Protein AF-A0A4Z1PKK4-F1 (afdb_monomer)

Organism: NCBI:txid86259

pLDDT: mean 73.61, std 19.75, range [37.34, 95.69]

Solvent-accessible surface area (backbone atoms only — not comparable to full-atom values): 8507 Å² total; per-residue (Å²): 142,85,81,85,78,92,76,85,79,79,77,72,79,75,72,76,57,43,91,57,66,21,43,32,35,26,20,25,59,100,88,42,71,36,39,68,57,27,51,48,43,47,74,66,58,83,74,82,74,49,57,42,72,39,83,57,74,43,30,54,86,41,51,35,97,52,72,47,58,57,36,38,31,32,31,49,62,52,81,82,77,77,55,97,72,41,90,26,44,41,36,49,46,50,47,29,58,52,20,39,76,49,88,66,23,41,49,49,67,37,55,81,43,78,66,72,71,76,76,74,69,76,92,78,74,75,92,78,75,76,81,72,86,84,79,72,132

Foldseek 3Di:
DDDDDDDDPPPPPPVPLDPDWFFKKAFDDDQDGDQVLRVVLQVPDDPQAHKDFDQDFDDVVQVDSHGDGRGIIWHDDDPPPVPPGCPRTDRLSVNQVSSCVPPHTGMDGHYGRPPPPPPPDPPDDPVDPDDDPPPDD

Mean predicted aligned error: 14.31 Å

Nearest PDB structures (foldseek):
  2rne-assembly1_A  TM=2.954E-01  e=9.688E-01  Mus musculus
  6xu8-assembly1_CJ  TM=3.051E-01  e=1.756E+00  Drosophila melanogaster
  5bjr-assembly1_A  TM=3.321E-01  e=4.144E+00  Caenorhabditis elegans
  6jsh-assembly1_B  TM=3.343E-01  e=9.781E+00  Saccharomyces cerevisiae

Structure (mmCIF, N/CA/C/O backbone):
data_AF-A0A4Z1PKK4-F1
#
_entry.id   AF-A0A4Z1PKK4-F1
#
loop_
_atom_site.group_PDB
_atom_site.id
_atom_site.type_symbol
_atom_site.label_atom_id
_atom_site.label_alt_id
_atom_site.label_comp_id
_atom_site.label_asym_id
_atom_site.label_entity_id
_atom_site.label_seq_id
_atom_site.pdbx_PDB_ins_code
_atom_site.Cartn_x
_atom_site.Cartn_y
_atom_site.Cartn_z
_atom_site.occupancy
_atom_site.B_iso_or_equiv
_atom_site.auth_seq_id
_atom_site.auth_comp_id
_atom_site.auth_asym_id
_atom_site.auth_atom_id
_atom_site.pdbx_PDB_model_num
ATOM 1 N N . MET A 1 1 ? -56.068 7.265 23.206 1.00 38.38 1 MET A N 1
ATOM 2 C CA . MET A 1 1 ? -54.868 6.410 23.094 1.00 38.38 1 MET A CA 1
ATOM 3 C C . MET A 1 1 ? -54.537 6.226 21.621 1.00 38.38 1 MET A C 1
ATOM 5 O O . MET A 1 1 ? -55.357 5.671 20.904 1.00 38.38 1 MET A O 1
ATOM 9 N N . LYS A 1 2 ? -53.392 6.732 21.155 1.00 37.34 2 LYS A N 1
ATOM 10 C CA . LYS A 1 2 ? -52.787 6.350 19.871 1.00 37.34 2 LYS A CA 1
ATOM 11 C C . LYS A 1 2 ? -51.299 6.151 20.134 1.00 37.34 2 LYS A C 1
ATOM 13 O O . LYS A 1 2 ? -50.630 7.048 20.632 1.00 37.34 2 LYS A O 1
ATOM 18 N N . ILE A 1 3 ? -50.877 4.914 19.938 1.00 48.31 3 ILE A N 1
ATOM 19 C CA . ILE A 1 3 ? -49.578 4.356 20.285 1.00 48.31 3 ILE A CA 1
ATOM 20 C C . ILE A 1 3 ? -48.665 4.528 19.072 1.00 48.31 3 ILE A C 1
ATOM 22 O O . ILE A 1 3 ? -49.069 4.123 17.988 1.00 48.31 3 ILE A O 1
ATOM 26 N N . SER A 1 4 ? -47.456 5.046 19.319 1.00 46.06 4 SER A N 1
ATOM 27 C CA . SER A 1 4 ? -46.205 4.794 18.576 1.00 46.06 4 SER A CA 1
ATOM 28 C C . SER A 1 4 ? -46.171 5.213 17.089 1.00 46.06 4 SER A C 1
ATOM 30 O O . SER A 1 4 ? -47.183 5.364 16.429 1.00 46.06 4 SER A O 1
ATOM 32 N N . VAL A 1 5 ? -45.032 5.486 16.455 1.00 52.28 5 VAL A N 1
ATOM 33 C CA . VAL A 1 5 ? -43.698 4.908 16.608 1.00 52.28 5 VAL A CA 1
ATOM 34 C C . VAL A 1 5 ? -42.667 5.984 16.257 1.00 52.28 5 VAL A C 1
ATOM 36 O O . VAL A 1 5 ? -42.669 6.524 15.153 1.00 52.28 5 VAL A O 1
ATOM 39 N N . ALA A 1 6 ? -41.763 6.269 17.193 1.00 59.44 6 ALA A N 1
ATOM 40 C CA . ALA A 1 6 ? -40.474 6.866 16.883 1.00 59.44 6 ALA A CA 1
ATOM 41 C C . ALA A 1 6 ? -39.658 5.834 16.089 1.00 59.44 6 ALA A C 1
ATOM 43 O O . ALA A 1 6 ? -39.364 4.759 16.607 1.00 59.44 6 ALA A O 1
ATOM 44 N N . LEU A 1 7 ? -39.316 6.139 14.838 1.00 51.88 7 LEU A N 1
ATOM 45 C CA . LEU A 1 7 ? -38.428 5.312 14.023 1.00 51.88 7 LEU A CA 1
ATOM 46 C C . LEU A 1 7 ? -37.260 6.172 13.544 1.00 51.88 7 LEU A C 1
ATOM 48 O O . LEU A 1 7 ? -37.273 6.812 12.500 1.00 51.88 7 LEU A O 1
ATOM 52 N N . THR A 1 8 ? -36.265 6.194 14.423 1.00 53.00 8 THR A N 1
ATOM 53 C CA . THR A 1 8 ? -34.838 6.389 14.173 1.00 53.00 8 THR A CA 1
ATOM 54 C C . THR A 1 8 ? -34.406 6.003 12.756 1.00 53.00 8 THR A C 1
ATOM 56 O O . THR A 1 8 ? -34.234 4.823 12.458 1.00 53.00 8 THR A O 1
ATOM 59 N N . THR A 1 9 ? -34.115 6.989 11.911 1.00 50.88 9 THR A N 1
ATOM 60 C CA . THR A 1 9 ? -33.285 6.804 10.713 1.00 50.88 9 THR A CA 1
ATOM 61 C C . THR A 1 9 ? -31.890 7.339 10.999 1.00 50.88 9 THR A C 1
ATOM 63 O O . THR A 1 9 ? -31.482 8.391 10.512 1.00 50.88 9 THR A O 1
ATOM 66 N N . ILE A 1 10 ? -31.150 6.599 11.826 1.00 47.84 10 ILE A N 1
ATOM 67 C CA . ILE A 1 10 ? -29.692 6.691 11.860 1.00 47.84 10 ILE A CA 1
ATOM 68 C C . ILE A 1 10 ? -29.210 6.034 10.561 1.00 47.84 10 ILE A C 1
ATOM 70 O O . ILE A 1 10 ? -28.894 4.849 10.529 1.00 47.84 10 ILE A O 1
ATOM 74 N N . LEU A 1 11 ? -29.184 6.796 9.465 1.00 44.44 11 LEU A N 1
ATOM 75 C CA . LEU A 1 11 ? -28.313 6.481 8.335 1.00 44.44 11 LEU A CA 1
ATOM 76 C C . LEU A 1 11 ? -26.890 6.877 8.748 1.00 44.44 11 LEU A C 1
ATOM 78 O O . LEU A 1 11 ? -26.334 7.875 8.296 1.00 44.44 11 LEU A O 1
ATOM 82 N N . LEU A 1 12 ? -26.291 6.091 9.645 1.00 45.22 12 LEU A N 1
ATOM 83 C CA . LEU A 1 12 ? -24.840 5.979 9.652 1.00 45.22 12 LEU A CA 1
ATOM 84 C C . LEU A 1 12 ? -24.509 5.287 8.338 1.00 45.22 12 LEU A C 1
ATOM 86 O O . LEU A 1 12 ? -24.727 4.086 8.190 1.00 45.22 12 LEU A O 1
ATOM 90 N N . ALA A 1 13 ? -24.069 6.082 7.368 1.00 42.72 13 ALA A N 1
ATOM 91 C CA . ALA A 1 13 ? -23.448 5.613 6.149 1.00 42.72 13 ALA A CA 1
ATOM 92 C C . ALA A 1 13 ? -22.238 4.753 6.533 1.00 42.72 13 ALA A C 1
ATOM 94 O O . ALA A 1 13 ? -21.108 5.226 6.618 1.00 42.72 13 ALA A O 1
ATOM 95 N N . ILE A 1 14 ? -22.480 3.470 6.792 1.00 47.94 14 ILE A N 1
ATOM 96 C CA . ILE A 1 14 ? -21.468 2.440 6.648 1.00 47.94 14 ILE A CA 1
ATOM 97 C C . ILE A 1 14 ? -21.296 2.351 5.138 1.00 47.94 14 ILE A C 1
ATOM 99 O O . ILE A 1 14 ? -21.941 1.544 4.473 1.00 47.94 14 ILE A O 1
ATOM 103 N N . THR A 1 15 ? -20.510 3.269 4.573 1.00 43.72 15 THR A N 1
ATOM 104 C CA . THR A 1 15 ? -19.967 3.081 3.238 1.00 43.72 15 THR A CA 1
ATOM 105 C C . THR A 1 15 ? -19.206 1.775 3.330 1.00 43.72 15 THR A C 1
ATOM 107 O O . THR A 1 15 ? -18.160 1.698 3.974 1.00 43.72 15 THR A O 1
ATOM 110 N N . SER A 1 16 ? -19.809 0.726 2.792 1.00 44.22 16 SER A N 1
ATOM 111 C CA . SER A 1 16 ? -19.186 -0.550 2.518 1.00 44.22 16 SER A CA 1
ATOM 112 C C . SER A 1 16 ? -18.038 -0.286 1.549 1.00 44.22 16 SER A C 1
ATOM 114 O O . SER A 1 16 ? -18.210 -0.422 0.343 1.00 44.22 16 SER A O 1
ATOM 116 N N . VAL A 1 17 ? -16.908 0.185 2.080 1.00 48.56 17 VAL A N 1
ATOM 117 C CA . VAL A 1 17 ? -15.621 0.223 1.390 1.00 48.56 17 VAL A CA 1
ATOM 118 C C . VAL A 1 17 ? -15.392 -1.190 0.864 1.00 48.56 17 VAL A C 1
ATOM 120 O O . VAL A 1 17 ? -15.384 -2.134 1.649 1.00 48.56 17 VAL A O 1
ATOM 123 N N . SER A 1 18 ? -15.347 -1.297 -0.463 1.00 49.66 18 SER A N 1
ATOM 124 C CA . SER A 1 18 ? -15.282 -2.483 -1.319 1.00 49.66 18 SER A CA 1
ATOM 125 C C . SER A 1 18 ? -14.831 -3.797 -0.666 1.00 49.66 18 SER A C 1
ATOM 127 O O . SER A 1 18 ? -13.849 -3.855 0.073 1.00 49.66 18 SER A O 1
ATOM 129 N N . ALA A 1 19 ? -15.540 -4.872 -1.028 1.00 57.12 19 ALA A N 1
ATOM 130 C CA . ALA A 1 19 ? -15.416 -6.233 -0.504 1.00 57.12 19 ALA A CA 1
ATOM 131 C C . ALA A 1 19 ? -14.038 -6.896 -0.706 1.00 57.12 19 ALA A C 1
ATOM 133 O O . ALA A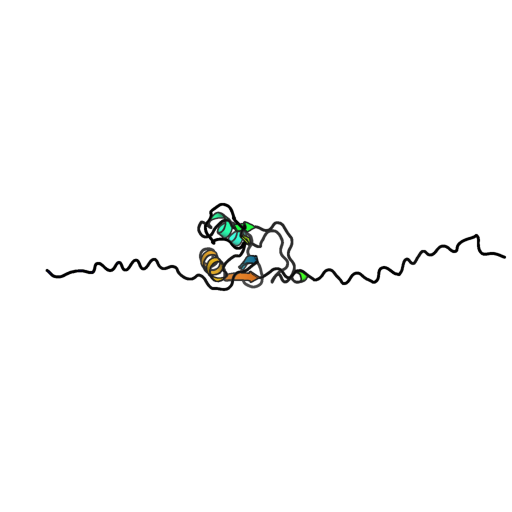 1 19 ? -13.746 -7.882 -0.024 1.00 57.12 19 ALA A O 1
ATOM 134 N N . ASP A 1 20 ? -13.193 -6.366 -1.594 1.00 80.38 20 ASP A N 1
ATOM 135 C CA . ASP A 1 20 ? -11.881 -6.945 -1.872 1.00 80.38 20 ASP A CA 1
ATOM 136 C C . ASP A 1 20 ? -10.819 -6.419 -0.904 1.00 80.38 20 ASP A C 1
ATOM 138 O O . ASP A 1 20 ? -10.425 -5.245 -0.892 1.00 80.38 20 ASP A O 1
ATOM 142 N N . LYS A 1 21 ? -10.371 -7.346 -0.061 1.00 86.88 21 LYS A N 1
ATOM 143 C CA . LYS A 1 21 ? -9.346 -7.155 0.953 1.00 86.88 21 LYS A CA 1
ATOM 144 C C . LYS A 1 21 ? -8.016 -7.736 0.483 1.00 86.88 21 LYS A C 1
ATOM 146 O O . LYS A 1 21 ? -7.965 -8.847 -0.047 1.00 86.88 21 LYS A O 1
ATOM 151 N N . HIS A 1 22 ? -6.940 -6.996 0.719 1.00 90.88 22 HIS A N 1
ATOM 152 C CA . HIS A 1 22 ? -5.609 -7.287 0.194 1.00 90.88 22 HIS A CA 1
ATOM 153 C C . HIS A 1 22 ? -4.551 -7.327 1.300 1.00 90.88 22 HIS A C 1
ATOM 155 O O . HIS A 1 22 ? -4.692 -6.637 2.307 1.00 90.88 22 HIS A O 1
ATOM 161 N N . ASP A 1 23 ? -3.494 -8.124 1.123 1.00 91.25 23 ASP A N 1
ATOM 162 C CA . ASP A 1 23 ? -2.340 -8.130 2.041 1.00 91.25 23 ASP A CA 1
ATOM 163 C C . ASP A 1 23 ? -1.576 -6.812 1.989 1.00 91.25 23 ASP A C 1
ATOM 165 O O . ASP A 1 23 ? -1.213 -6.252 3.023 1.00 91.25 23 ASP A O 1
ATOM 169 N N . TYR A 1 24 ? -1.352 -6.330 0.766 1.00 93.56 24 TYR A N 1
ATOM 170 C CA . TYR A 1 24 ? -0.480 -5.204 0.503 1.00 93.56 24 TYR A CA 1
ATOM 171 C C . TYR A 1 24 ? -1.129 -4.203 -0.440 1.00 93.56 24 TYR A C 1
ATOM 173 O O . TYR A 1 24 ? -1.741 -4.575 -1.442 1.00 93.56 24 TYR A O 1
ATOM 181 N N . CYS A 1 25 ? -0.946 -2.921 -0.148 1.00 94.50 25 CYS A N 1
ATOM 182 C CA . CYS A 1 25 ? -1.458 -1.821 -0.954 1.00 94.50 25 CYS A CA 1
ATOM 183 C C . CYS A 1 25 ? -0.468 -0.657 -0.994 1.00 94.50 25 CYS A C 1
ATOM 185 O O . CYS A 1 25 ? 0.261 -0.429 -0.034 1.00 94.50 25 CYS A O 1
ATOM 187 N N . CYS A 1 26 ? -0.459 0.123 -2.071 1.00 95.44 26 CYS A N 1
ATOM 188 C CA . CYS A 1 26 ? 0.237 1.404 -2.085 1.00 95.44 26 CYS A CA 1
ATOM 189 C C . CYS A 1 26 ? -0.413 2.430 -3.013 1.00 95.44 26 CYS A C 1
ATOM 191 O O . CYS A 1 26 ? -1.229 2.086 -3.877 1.00 95.44 26 CYS A O 1
ATOM 193 N N . CYS A 1 27 ? -0.060 3.701 -2.823 1.00 95.69 27 CYS A N 1
ATOM 194 C CA . CYS A 1 27 ? -0.393 4.741 -3.785 1.00 95.69 27 CYS A CA 1
ATOM 195 C C . CYS A 1 27 ? 0.508 4.599 -5.005 1.00 95.69 27 CYS A C 1
ATOM 197 O O . CYS A 1 27 ? 1.670 4.228 -4.893 1.00 95.69 27 CYS A O 1
ATOM 199 N N . SER A 1 28 ? -0.031 4.856 -6.189 1.00 94.50 28 SER A N 1
ATOM 200 C CA . SER A 1 28 ? 0.629 4.526 -7.447 1.00 94.50 28 SER A CA 1
ATOM 201 C C . SER A 1 28 ? 0.267 5.498 -8.562 1.00 94.50 28 SER A C 1
ATOM 203 O O . SER A 1 28 ? -0.828 6.076 -8.592 1.00 94.50 28 SER A O 1
ATOM 205 N N . LYS A 1 29 ? 1.201 5.655 -9.501 1.00 90.69 29 LYS A N 1
ATOM 206 C CA . LYS A 1 29 ? 1.019 6.391 -10.754 1.00 90.69 29 LYS A CA 1
ATOM 207 C C . LYS A 1 29 ? 1.906 5.788 -11.840 1.00 90.69 29 LYS A C 1
ATOM 209 O O . LYS A 1 29 ? 3.009 5.350 -11.536 1.00 90.69 29 LYS A O 1
ATOM 214 N N . ASP A 1 30 ? 1.389 5.753 -13.070 1.00 76.94 30 ASP A N 1
ATOM 215 C CA . ASP A 1 30 ? 2.101 5.517 -14.339 1.00 76.94 30 ASP A CA 1
ATOM 216 C C . ASP A 1 30 ? 3.337 4.595 -14.257 1.00 76.94 30 ASP A C 1
ATOM 218 O O . ASP A 1 30 ? 4.406 4.925 -14.762 1.00 76.94 30 ASP A O 1
ATOM 222 N N . GLY A 1 31 ? 3.189 3.422 -13.628 1.00 80.75 31 GLY A N 1
ATOM 223 C CA . GLY A 1 31 ? 4.220 2.378 -13.628 1.00 80.75 31 GLY A CA 1
ATOM 224 C C . GLY A 1 31 ? 4.975 2.153 -12.319 1.00 80.75 31 GLY A C 1
ATOM 225 O O . GLY A 1 31 ? 5.948 1.403 -12.335 1.00 80.75 31 GLY A O 1
ATOM 226 N N . GLY A 1 32 ? 4.548 2.732 -11.194 1.00 90.81 32 GLY A N 1
ATOM 227 C CA . GLY A 1 32 ? 5.193 2.427 -9.922 1.00 90.81 32 GLY A CA 1
ATOM 228 C C . GLY A 1 32 ? 4.423 2.807 -8.669 1.00 90.81 32 GLY A C 1
ATOM 229 O O . GLY A 1 32 ? 3.437 3.549 -8.688 1.00 90.81 32 GLY A O 1
ATOM 230 N N . CYS A 1 33 ? 4.939 2.275 -7.567 1.00 93.62 33 CYS A N 1
ATOM 231 C CA . CYS A 1 33 ? 4.526 2.605 -6.221 1.00 93.62 33 CYS A CA 1
ATOM 232 C C . CYS A 1 33 ? 5.153 3.936 -5.779 1.00 93.62 33 CYS A C 1
ATOM 234 O O . CYS A 1 33 ? 6.346 4.168 -5.966 1.00 93.62 33 CYS A O 1
ATOM 236 N N . LEU A 1 34 ? 4.343 4.812 -5.197 1.00 93.88 34 LEU A N 1
ATOM 237 C CA . LEU A 1 34 ? 4.713 6.140 -4.729 1.00 93.88 34 LEU A CA 1
ATOM 238 C C . LEU A 1 34 ? 4.980 6.082 -3.220 1.00 93.88 34 LEU A C 1
ATOM 240 O O . LEU A 1 34 ? 4.060 6.242 -2.415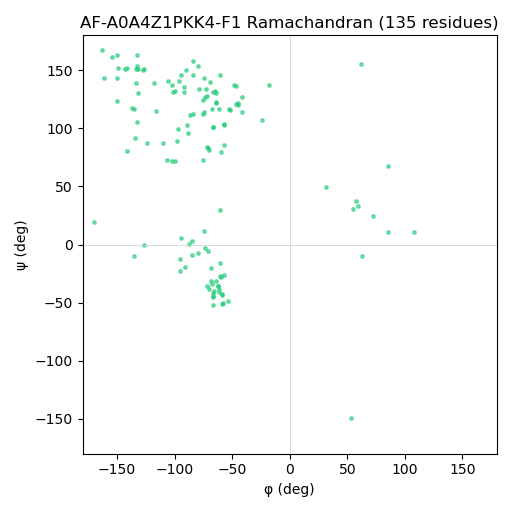 1.00 93.88 34 LEU A O 1
ATOM 244 N N . SER A 1 35 ? 6.223 5.803 -2.818 1.00 91.31 35 SER A N 1
ATOM 245 C CA . SER A 1 35 ? 6.560 5.547 -1.407 1.00 91.31 35 SER A CA 1
ATOM 246 C C . SER A 1 35 ? 6.288 6.741 -0.487 1.00 91.31 35 SER A C 1
ATOM 248 O O . SER A 1 35 ? 5.859 6.547 0.646 1.00 91.31 35 SER A O 1
ATOM 250 N N . SER A 1 36 ? 6.493 7.974 -0.966 1.00 92.38 36 SER A N 1
ATOM 251 C CA . SER A 1 36 ? 6.259 9.191 -0.173 1.00 92.38 36 SER A CA 1
ATOM 252 C C . SER A 1 36 ? 4.773 9.376 0.136 1.00 92.38 36 SER A C 1
ATOM 254 O O . SER A 1 36 ? 4.379 9.475 1.295 1.00 92.38 36 SER A O 1
ATOM 256 N N . GLU A 1 37 ? 3.926 9.335 -0.890 1.00 94.31 37 GLU A N 1
ATOM 257 C CA . GLU A 1 37 ? 2.471 9.423 -0.776 1.00 94.31 37 GLU A CA 1
ATOM 258 C C . GLU A 1 37 ? 1.914 8.263 0.048 1.00 94.31 37 GLU A C 1
ATOM 260 O O . GLU A 1 37 ? 1.028 8.454 0.875 1.00 94.31 37 GLU A O 1
ATOM 265 N N . THR A 1 38 ? 2.478 7.070 -0.122 1.00 94.38 38 THR A N 1
ATOM 266 C CA . THR A 1 38 ? 2.094 5.895 0.661 1.00 94.38 38 THR A CA 1
ATOM 267 C C . THR A 1 38 ? 2.450 6.059 2.144 1.00 94.38 38 THR A C 1
ATOM 269 O O . THR A 1 38 ? 1.639 5.729 3.007 1.00 94.38 38 THR A O 1
ATOM 272 N N . GLY A 1 39 ? 3.609 6.641 2.465 1.00 93.56 39 GLY A N 1
ATOM 273 C CA . GLY A 1 39 ? 3.967 6.998 3.841 1.00 93.56 39 GLY A CA 1
ATOM 274 C C . 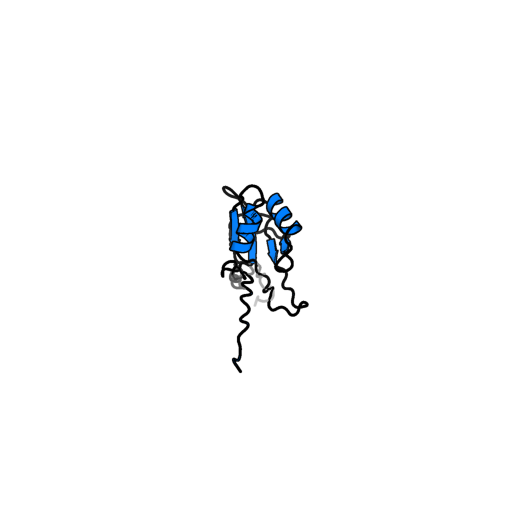GLY A 1 39 ? 3.099 8.114 4.422 1.00 93.56 39 GLY A C 1
ATOM 275 O O . GLY A 1 39 ? 2.759 8.078 5.602 1.00 93.56 39 GLY A O 1
ATOM 276 N N . GLN A 1 40 ? 2.661 9.071 3.601 1.00 93.19 40 GLN A N 1
ATOM 277 C CA . GLN A 1 40 ? 1.689 10.078 4.033 1.00 93.19 40 GLN A CA 1
ATOM 278 C C . GLN A 1 40 ? 0.326 9.452 4.335 1.00 93.19 40 GLN A C 1
ATOM 280 O O . GLN A 1 40 ? -0.281 9.806 5.343 1.00 93.19 40 GLN A O 1
ATOM 285 N N . VAL A 1 41 ? -0.134 8.505 3.509 1.00 92.25 41 VAL A N 1
ATOM 286 C CA . VAL A 1 41 ? -1.349 7.730 3.787 1.00 92.25 41 VAL A CA 1
ATOM 287 C C . VAL A 1 41 ? -1.208 6.996 5.116 1.00 92.25 41 VAL A C 1
ATOM 289 O O . VAL A 1 41 ? -2.047 7.191 5.986 1.00 92.25 41 VAL A O 1
ATOM 292 N N . GLN A 1 42 ? -0.110 6.267 5.341 1.00 92.50 42 GLN A N 1
ATOM 293 C CA . GLN A 1 42 ? 0.154 5.604 6.624 1.00 92.50 42 GLN A CA 1
ATOM 294 C C . GLN A 1 42 ? 0.076 6.572 7.816 1.00 92.50 42 GLN A C 1
ATOM 296 O O . GLN A 1 42 ? -0.577 6.275 8.813 1.00 92.50 42 GLN A O 1
ATOM 301 N N . ALA A 1 43 ? 0.733 7.731 7.721 1.00 90.19 43 ALA A N 1
ATOM 302 C CA . ALA A 1 43 ? 0.785 8.711 8.804 1.00 90.19 43 ALA A CA 1
ATOM 303 C C . ALA A 1 43 ? -0.574 9.377 9.082 1.00 90.19 43 ALA A C 1
ATOM 305 O O . ALA A 1 43 ? -0.862 9.755 10.218 1.00 90.19 43 ALA A O 1
ATOM 306 N N . ASN A 1 44 ? -1.405 9.535 8.049 1.00 88.06 44 ASN A N 1
ATOM 307 C CA . ASN A 1 44 ? -2.697 10.215 8.140 1.00 88.06 44 ASN A CA 1
ATOM 308 C C . ASN A 1 44 ? -3.876 9.264 8.358 1.00 88.06 44 ASN A C 1
ATOM 310 O O . ASN A 1 44 ? -4.9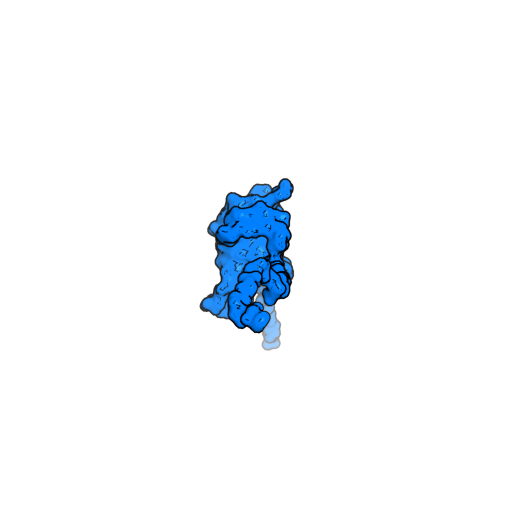72 9.729 8.686 1.00 88.06 44 ASN A O 1
ATOM 314 N N . HIS A 1 45 ? -3.666 7.962 8.182 1.00 83.94 45 HIS A N 1
ATOM 315 C CA . HIS A 1 45 ? -4.674 6.937 8.361 1.00 83.94 45 HIS A CA 1
ATOM 316 C C . HIS A 1 45 ? -5.145 6.880 9.821 1.00 83.94 45 HIS A C 1
ATOM 318 O O . HIS A 1 45 ? -4.362 6.688 10.751 1.00 83.94 45 HIS A O 1
ATOM 324 N N . LYS A 1 46 ? -6.451 7.074 10.035 1.00 75.00 46 LYS A N 1
ATOM 325 C CA . LYS A 1 46 ? -7.069 7.169 11.375 1.00 75.00 46 LYS A CA 1
ATOM 326 C C . LYS A 1 46 ? -8.237 6.204 11.578 1.00 75.00 46 LYS A C 1
ATOM 328 O O . LYS A 1 46 ? -8.860 6.213 12.640 1.00 75.00 46 LYS A O 1
ATOM 333 N N . THR A 1 47 ? -8.581 5.411 10.566 1.00 68.94 47 THR A N 1
ATOM 334 C CA . THR A 1 47 ? -9.841 4.660 10.509 1.00 68.94 47 THR A CA 1
ATOM 335 C C . THR A 1 47 ? -9.614 3.245 9.999 1.00 68.94 47 THR A C 1
ATOM 337 O O . THR A 1 47 ? -9.286 3.078 8.836 1.00 68.94 47 THR A O 1
ATOM 340 N N . GLY A 1 48 ? -9.896 2.226 10.810 1.00 63.19 48 GLY A N 1
ATOM 341 C CA . GLY A 1 48 ? -9.617 0.839 10.407 1.00 63.19 48 GLY A CA 1
ATOM 342 C C . GLY A 1 48 ? -8.175 0.446 10.725 1.00 63.19 48 GLY A C 1
ATOM 343 O O . GLY A 1 48 ? -7.363 0.233 9.833 1.00 63.19 48 GLY A O 1
ATOM 344 N N . GLY A 1 49 ? -7.916 0.379 12.037 1.00 72.31 49 GLY A N 1
ATOM 345 C CA . GLY A 1 49 ? -6.703 -0.134 12.669 1.00 72.31 49 GLY A CA 1
ATOM 346 C C . GLY A 1 49 ? -5.412 0.469 12.165 1.00 72.31 49 GLY A C 1
ATOM 347 O O . GLY A 1 49 ? -5.339 1.675 11.954 1.00 72.31 49 GLY A O 1
ATOM 348 N N . VAL A 1 50 ? -4.343 -0.324 12.194 1.00 82.75 50 VAL A N 1
ATOM 349 C CA . VAL A 1 50 ? -2.978 0.206 12.103 1.00 82.75 50 VAL A CA 1
ATOM 350 C C . VAL A 1 50 ? -2.331 -0.301 10.835 1.00 82.75 50 VAL A C 1
ATOM 352 O O . VAL A 1 50 ? -2.085 -1.498 10.703 1.00 82.75 50 VAL A O 1
ATOM 355 N N . TRP A 1 51 ? -2.031 0.614 9.920 1.00 89.38 51 TRP A N 1
ATOM 356 C CA . TRP A 1 51 ? -1.278 0.315 8.709 1.00 89.38 51 TRP A CA 1
ATOM 357 C C . TRP A 1 51 ? 0.196 0.647 8.908 1.00 89.38 51 TRP A C 1
ATOM 359 O O . TRP A 1 51 ? 0.543 1.659 9.517 1.00 89.38 51 TRP A O 1
ATOM 369 N N . ASN A 1 52 ? 1.068 -0.200 8.372 1.00 91.06 52 ASN A N 1
ATOM 370 C CA . ASN A 1 52 ? 2.514 -0.033 8.431 1.00 91.06 52 ASN A CA 1
ATOM 371 C C . ASN A 1 52 ? 3.140 -0.229 7.058 1.00 91.06 52 ASN A C 1
ATOM 373 O O . ASN A 1 52 ? 2.647 -1.017 6.256 1.00 91.06 52 ASN A O 1
ATOM 377 N N . ILE A 1 53 ? 4.271 0.437 6.822 1.00 93.12 53 ILE A N 1
ATOM 378 C CA . ILE A 1 53 ? 5.123 0.159 5.665 1.00 93.12 53 ILE A CA 1
ATOM 379 C C . ILE A 1 53 ? 5.887 -1.143 5.908 1.00 93.12 53 ILE A C 1
ATOM 381 O O . ILE A 1 53 ? 6.603 -1.294 6.904 1.00 93.12 53 ILE A O 1
ATOM 385 N N . ALA A 1 54 ? 5.740 -2.081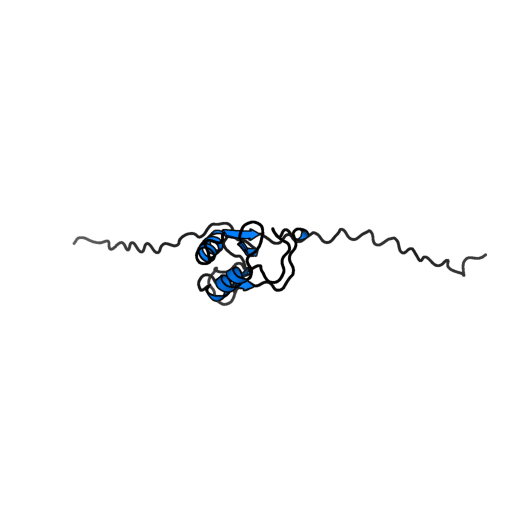 4.981 1.00 90.81 54 ALA A N 1
ATOM 386 C CA . ALA A 1 54 ? 6.500 -3.314 4.958 1.00 90.81 54 ALA A CA 1
ATOM 387 C C . ALA A 1 54 ? 7.978 -3.017 4.685 1.00 90.81 54 ALA A C 1
ATOM 389 O O . ALA A 1 54 ? 8.301 -2.273 3.761 1.00 90.81 54 ALA A O 1
ATOM 390 N N . GLN A 1 55 ? 8.855 -3.607 5.499 1.00 89.88 55 GLN A N 1
ATOM 391 C CA . GLN A 1 55 ? 10.304 -3.396 5.410 1.00 89.88 55 GLN A CA 1
ATOM 392 C C . GLN A 1 55 ? 10.977 -4.313 4.378 1.00 89.88 55 GLN A C 1
ATOM 394 O O . GLN A 1 55 ? 12.159 -4.174 4.079 1.00 89.88 55 GLN A O 1
ATOM 399 N N . ASP A 1 56 ? 10.227 -5.276 3.844 1.00 86.94 56 ASP A N 1
ATOM 400 C CA . ASP A 1 56 ? 10.728 -6.242 2.882 1.00 86.94 56 ASP A CA 1
ATOM 401 C C . ASP A 1 56 ? 10.797 -5.661 1.467 1.00 86.94 56 ASP A C 1
ATOM 403 O O . ASP A 1 56 ? 10.016 -4.792 1.057 1.00 86.94 56 ASP A O 1
ATOM 407 N N . LYS A 1 57 ? 11.712 -6.222 0.676 1.00 90.44 57 LYS A N 1
ATOM 408 C CA . LYS A 1 57 ? 11.735 -6.029 -0.769 1.00 90.44 57 LYS A CA 1
ATOM 409 C C . LYS A 1 57 ? 10.781 -7.013 -1.428 1.00 90.44 57 LYS A C 1
ATOM 411 O O . LYS A 1 57 ? 11.050 -8.212 -1.485 1.00 90.44 57 LYS A O 1
ATOM 416 N N . PHE A 1 58 ? 9.706 -6.490 -2.002 1.00 90.25 58 PHE A N 1
ATOM 417 C CA . PHE A 1 58 ? 8.778 -7.280 -2.795 1.00 90.25 58 PHE A CA 1
ATOM 418 C C . PHE A 1 58 ? 9.121 -7.204 -4.269 1.00 90.25 58 PHE A C 1
ATOM 420 O O . PHE A 1 58 ? 9.589 -6.184 -4.778 1.00 90.25 58 PHE A O 1
ATOM 427 N N . THR A 1 59 ? 8.880 -8.311 -4.959 1.00 91.06 59 THR A N 1
ATOM 428 C CA . THR A 1 59 ? 9.145 -8.430 -6.387 1.00 91.06 59 THR A CA 1
ATOM 429 C C . THR A 1 59 ? 7.958 -9.051 -7.109 1.00 91.06 59 THR A C 1
ATOM 431 O O . THR A 1 59 ? 7.103 -9.689 -6.488 1.00 91.06 59 THR A O 1
ATOM 434 N N . THR A 1 60 ? 7.916 -8.899 -8.431 1.00 90.88 60 THR A N 1
ATOM 435 C CA . THR A 1 60 ? 6.906 -9.532 -9.298 1.00 90.88 60 THR A CA 1
ATOM 436 C C . THR A 1 60 ? 6.880 -11.048 -9.166 1.00 90.88 60 THR A C 1
ATOM 438 O O . THR A 1 60 ? 5.842 -11.682 -9.324 1.00 90.88 60 THR A O 1
ATOM 441 N N . GLU A 1 61 ? 8.004 -11.632 -8.772 1.00 87.94 61 GLU A N 1
ATOM 442 C CA . GLU A 1 61 ? 8.132 -13.035 -8.427 1.00 87.94 61 GLU A CA 1
ATOM 443 C C . GLU A 1 61 ? 7.266 -13.451 -7.222 1.00 87.94 61 GLU A C 1
ATOM 445 O O . GLU A 1 61 ? 6.737 -14.561 -7.214 1.00 87.94 61 GLU A O 1
ATOM 450 N N . ASN A 1 62 ? 7.090 -12.581 -6.227 1.00 84.50 62 ASN A N 1
ATOM 451 C CA . ASN A 1 62 ? 6.197 -12.796 -5.079 1.00 84.50 62 ASN A CA 1
ATOM 452 C C . ASN A 1 62 ? 4.742 -12.389 -5.389 1.00 84.50 62 ASN A C 1
ATOM 454 O O . ASN A 1 62 ? 3.882 -12.439 -4.511 1.00 84.50 62 ASN A O 1
ATOM 458 N N . GLY A 1 63 ? 4.473 -11.969 -6.630 1.00 88.81 63 GLY A N 1
ATOM 459 C CA . GLY A 1 63 ? 3.180 -11.473 -7.093 1.00 88.81 63 GLY A CA 1
ATOM 460 C C . GLY A 1 63 ? 2.930 -9.987 -6.838 1.00 88.81 63 GLY A C 1
ATOM 461 O O . GLY A 1 63 ? 1.810 -9.520 -7.040 1.00 88.81 63 GLY A O 1
ATOM 462 N N . ALA A 1 64 ? 3.956 -9.228 -6.440 1.00 91.56 64 ALA A N 1
ATOM 463 C CA . ALA A 1 64 ? 3.840 -7.780 -6.352 1.00 91.56 64 ALA A CA 1
ATOM 464 C C . ALA A 1 64 ? 3.723 -7.159 -7.757 1.00 91.56 64 ALA A C 1
ATOM 466 O O . ALA A 1 64 ? 4.454 -7.554 -8.663 1.00 91.56 64 ALA A O 1
ATOM 467 N N . PRO A 1 65 ? 2.876 -6.142 -7.968 1.00 92.75 65 PRO A N 1
ATOM 468 C CA . PRO A 1 65 ? 2.783 -5.457 -9.259 1.00 92.75 65 PRO A CA 1
ATOM 469 C C . PRO A 1 65 ? 4.093 -4.796 -9.710 1.00 92.75 65 PRO A C 1
ATOM 471 O O . PRO A 1 65 ? 4.340 -4.676 -10.908 1.00 92.75 65 PRO A O 1
ATOM 474 N N . TRP A 1 66 ? 4.948 -4.407 -8.756 1.00 92.88 66 TRP A N 1
ATOM 475 C CA . TRP A 1 66 ? 6.252 -3.796 -9.014 1.00 92.88 66 TRP A CA 1
ATOM 476 C C . TRP A 1 66 ? 7.314 -4.282 -8.034 1.00 92.88 66 TRP A C 1
ATOM 478 O O . TRP A 1 66 ? 7.022 -4.591 -6.877 1.00 92.88 66 TRP A O 1
ATOM 488 N N . ASN A 1 67 ? 8.565 -4.277 -8.497 1.00 92.44 67 ASN A N 1
ATOM 489 C CA . ASN A 1 67 ? 9.730 -4.513 -7.652 1.00 92.44 67 ASN A CA 1
ATOM 490 C C . ASN A 1 67 ? 9.999 -3.277 -6.8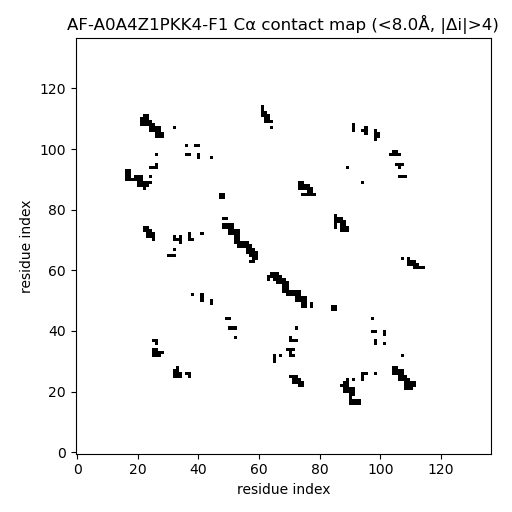06 1.00 92.44 67 ASN A C 1
ATOM 492 O O . ASN A 1 67 ? 10.334 -2.225 -7.350 1.00 92.44 67 ASN A O 1
ATOM 496 N N . CYS A 1 68 ? 9.844 -3.395 -5.494 1.00 89.50 68 CYS A N 1
ATOM 497 C CA . CYS A 1 68 ? 9.914 -2.240 -4.622 1.00 89.50 68 CYS A CA 1
ATOM 498 C C . CYS A 1 68 ? 10.172 -2.643 -3.163 1.00 89.50 68 CYS A C 1
ATOM 500 O O . CYS A 1 68 ? 9.693 -3.674 -2.692 1.00 89.50 68 CYS A O 1
ATOM 502 N N . GLU A 1 69 ? 10.956 -1.825 -2.469 1.00 92.56 69 GLU A N 1
ATOM 503 C CA . GLU A 1 69 ? 11.356 -1.990 -1.071 1.00 92.56 69 GLU A CA 1
ATOM 504 C C . GLU A 1 69 ? 10.826 -0.793 -0.277 1.00 92.56 69 GLU A C 1
ATOM 506 O O . GLU A 1 69 ? 10.858 0.334 -0.779 1.00 92.56 69 GLU A O 1
ATOM 511 N N . ASN A 1 70 ? 10.318 -1.023 0.937 1.00 91.69 70 ASN A N 1
ATOM 512 C CA . ASN A 1 70 ? 9.806 0.035 1.819 1.00 91.69 70 ASN A CA 1
ATOM 513 C C . ASN A 1 70 ? 8.679 0.896 1.214 1.00 91.69 70 ASN A C 1
ATOM 515 O O . ASN A 1 70 ? 8.632 2.108 1.425 1.00 91.69 70 ASN A O 1
ATOM 519 N N . CYS A 1 71 ? 7.772 0.297 0.440 1.00 92.94 71 CYS A N 1
ATOM 520 C CA . CYS A 1 71 ? 6.738 1.056 -0.277 1.00 92.94 71 CYS A CA 1
ATOM 521 C C . CYS A 1 71 ? 5.329 0.471 -0.214 1.00 92.94 71 CYS A C 1
ATOM 523 O O . CYS A 1 71 ? 4.381 1.139 -0.608 1.00 92.94 71 CYS A O 1
ATOM 525 N N . TRP A 1 72 ? 5.169 -0.751 0.289 1.00 94.00 72 TRP A N 1
ATOM 526 C CA . TRP A 1 72 ? 3.865 -1.394 0.411 1.00 94.00 72 TRP A CA 1
ATOM 527 C C . TRP A 1 72 ? 3.347 -1.259 1.839 1.00 94.00 72 TRP A C 1
ATOM 529 O O . TRP A 1 72 ? 4.076 -1.551 2.785 1.00 94.00 72 TRP A O 1
ATOM 539 N N . LEU A 1 73 ? 2.093 -0.845 2.000 1.00 94.56 73 LEU A N 1
ATOM 540 C CA . LEU A 1 73 ? 1.390 -0.893 3.278 1.00 94.56 73 LEU A CA 1
ATOM 541 C C . LEU A 1 73 ? 0.785 -2.261 3.507 1.00 94.56 73 LEU A C 1
ATOM 543 O O . LEU A 1 73 ? 0.282 -2.867 2.567 1.00 94.56 73 LEU A O 1
ATOM 547 N N . TYR A 1 74 ? 0.763 -2.679 4.764 1.00 91.81 74 TYR A N 1
ATOM 548 C CA . TYR A 1 74 ? -0.013 -3.808 5.260 1.00 91.81 74 TYR A CA 1
ATOM 549 C C . TYR A 1 74 ? -0.746 -3.399 6.538 1.00 91.81 74 TYR A C 1
ATOM 551 O O . TYR A 1 74 ? -0.295 -2.505 7.260 1.00 91.81 74 TYR A O 1
ATOM 559 N N . ALA A 1 75 ? -1.872 -4.050 6.824 1.00 89.44 75 ALA A N 1
ATOM 560 C CA . ALA A 1 75 ? -2.624 -3.818 8.052 1.00 89.44 75 ALA A CA 1
ATOM 561 C C . ALA A 1 75 ? -2.170 -4.781 9.160 1.00 89.44 75 ALA A C 1
ATOM 563 O O . ALA A 1 75 ? -2.022 -5.986 8.948 1.00 89.44 75 ALA A O 1
ATOM 564 N N . LEU A 1 76 ? -1.977 -4.264 10.373 1.00 82.50 76 LEU A N 1
ATOM 565 C CA . LEU A 1 76 ? -1.711 -5.078 11.551 1.00 82.50 76 LEU A CA 1
ATOM 566 C C . LEU A 1 76 ? -2.986 -5.784 11.997 1.00 82.50 76 LEU A C 1
ATOM 568 O O . LEU A 1 76 ? -3.999 -5.159 12.305 1.00 82.50 76 LEU A O 1
ATOM 572 N N . LYS A 1 77 ? -2.906 -7.107 12.142 1.00 74.31 77 LYS A N 1
ATOM 573 C CA . LYS A 1 77 ? -3.966 -7.886 12.777 1.00 74.31 77 LYS A CA 1
ATOM 574 C C . LYS A 1 77 ? -4.051 -7.517 14.259 1.00 74.31 77 LYS A C 1
ATOM 576 O O . LYS A 1 77 ? -3.258 -7.997 15.067 1.00 74.31 77 LYS A O 1
ATOM 581 N N . ASN A 1 78 ? -5.019 -6.686 14.635 1.00 64.81 78 ASN A N 1
ATOM 582 C CA . ASN A 1 78 ? -5.218 -6.323 16.033 1.00 64.81 78 ASN A CA 1
ATOM 583 C C . ASN A 1 78 ? -6.319 -7.180 16.673 1.00 64.81 78 ASN A C 1
ATOM 585 O O . ASN A 1 78 ? -7.508 -6.915 16.520 1.00 64.81 78 ASN A O 1
ATOM 589 N N . GLY A 1 79 ? -5.908 -8.210 17.417 1.00 53.44 79 GLY A N 1
ATOM 590 C CA . GLY A 1 79 ? -6.816 -9.062 18.192 1.00 53.44 79 GLY A CA 1
ATOM 591 C C . GLY A 1 79 ? -7.268 -8.471 19.536 1.00 53.44 79 GLY A C 1
ATOM 592 O O . GLY A 1 79 ? -8.122 -9.066 20.186 1.00 53.44 79 GLY A O 1
ATOM 593 N N . LEU A 1 80 ? -6.712 -7.333 19.975 1.00 48.16 80 LEU A N 1
ATOM 594 C CA . LEU A 1 80 ? -6.896 -6.805 21.336 1.00 48.16 80 LEU A CA 1
ATOM 595 C C . LEU A 1 80 ? -8.085 -5.846 21.487 1.00 48.16 80 LEU A C 1
ATOM 597 O O . LEU A 1 80 ? -8.558 -5.643 22.600 1.00 48.16 80 LEU A O 1
ATOM 601 N N . THR A 1 81 ? -8.606 -5.259 20.405 1.00 48.97 81 THR A N 1
ATOM 602 C CA . THR A 1 81 ? -9.704 -4.273 20.496 1.00 48.97 81 THR A CA 1
ATOM 603 C C . THR A 1 81 ? -11.102 -4.893 20.494 1.00 48.97 81 THR A C 1
ATOM 605 O O . THR A 1 81 ? -12.087 -4.157 20.539 1.00 48.97 81 THR A O 1
ATOM 608 N N . GLY A 1 82 ? -11.226 -6.226 20.426 1.00 40.47 82 GLY A N 1
ATOM 609 C CA . GLY A 1 82 ? -12.503 -6.956 20.494 1.00 40.47 82 GLY A CA 1
ATOM 610 C C . GLY A 1 82 ? -13.497 -6.662 19.358 1.00 40.47 82 GLY A C 1
ATOM 611 O O . GLY A 1 82 ? -14.490 -7.372 19.199 1.00 40.47 82 GLY A O 1
ATOM 612 N N . LYS A 1 83 ? -13.240 -5.652 18.522 1.00 46.97 83 LYS A N 1
ATOM 613 C CA . LYS A 1 83 ? -13.942 -5.439 17.263 1.00 46.97 83 LYS A CA 1
ATOM 614 C C . LYS A 1 83 ? -13.449 -6.503 16.289 1.00 46.97 83 LYS A C 1
ATOM 616 O O . LYS A 1 83 ? -12.249 -6.698 16.139 1.00 46.97 83 LYS A O 1
ATOM 621 N N . ARG A 1 84 ? -14.369 -7.145 15.573 1.00 45.00 84 ARG A N 1
ATOM 622 C CA . ARG A 1 84 ? -14.123 -8.023 14.409 1.00 45.00 84 ARG A CA 1
ATOM 623 C C . ARG A 1 84 ? -13.416 -7.304 13.226 1.00 45.00 84 ARG A C 1
ATOM 625 O O . ARG A 1 84 ? -13.694 -7.614 12.077 1.00 45.00 84 ARG A O 1
ATOM 632 N N . GLY A 1 85 ? -12.594 -6.287 13.479 1.00 49.16 85 GLY A N 1
ATOM 633 C CA . GLY A 1 85 ? -12.337 -5.189 12.547 1.00 49.16 85 GLY A CA 1
ATOM 634 C C . GLY A 1 85 ? -11.108 -5.321 11.657 1.00 49.16 85 GLY A C 1
ATOM 635 O O . GLY A 1 85 ? -11.103 -4.723 10.593 1.00 49.16 85 GLY A O 1
ATOM 636 N N . GLU A 1 86 ? -10.104 -6.111 12.029 1.00 59.84 86 GLU A N 1
ATOM 637 C CA . GLU A 1 86 ? -8.814 -6.101 11.331 1.00 59.84 86 GLU A CA 1
ATOM 638 C C . GLU A 1 86 ? -8.360 -7.538 11.071 1.00 59.84 86 GLU A C 1
ATOM 640 O O . GLU A 1 86 ? -7.706 -8.168 11.902 1.00 59.84 86 GLU A O 1
ATOM 645 N N . ASP A 1 87 ? -8.702 -8.094 9.914 1.00 69.25 87 ASP A N 1
ATOM 646 C CA . ASP A 1 87 ? -8.204 -9.397 9.453 1.00 69.25 87 ASP A CA 1
ATOM 647 C C . ASP A 1 87 ? -6.746 -9.345 8.965 1.00 69.25 87 ASP A C 1
ATOM 649 O O . ASP A 1 87 ? -6.248 -10.318 8.401 1.00 69.25 87 ASP A O 1
ATOM 653 N N . GLY A 1 88 ? -6.046 -8.235 9.228 1.00 80.69 88 GLY A N 1
ATOM 654 C CA . GLY A 1 88 ? -4.701 -7.973 8.724 1.00 80.69 88 GLY A CA 1
ATOM 655 C C . GLY A 1 88 ? -4.692 -7.649 7.232 1.00 80.69 88 GLY A C 1
ATOM 656 O O . GLY A 1 88 ? -3.694 -7.890 6.562 1.00 80.69 88 GLY A O 1
ATOM 657 N N . LYS A 1 89 ? -5.813 -7.150 6.699 1.00 87.88 89 LYS A N 1
ATOM 658 C CA . LYS A 1 89 ? -5.975 -6.830 5.283 1.00 87.88 89 LYS A CA 1
ATOM 659 C C . LYS A 1 89 ? -6.447 -5.393 5.090 1.00 87.88 89 LYS A C 1
ATOM 661 O O . LYS A 1 89 ? -7.183 -4.853 5.911 1.00 87.88 89 LYS A O 1
ATOM 666 N N . ILE A 1 90 ? -6.071 -4.810 3.959 1.00 88.69 90 ILE A N 1
ATOM 667 C CA . ILE A 1 90 ? -6.457 -3.464 3.537 1.00 88.69 90 ILE A CA 1
ATOM 668 C C . ILE A 1 90 ? -7.584 -3.564 2.505 1.00 88.69 90 ILE A C 1
ATOM 670 O O . ILE A 1 90 ? -7.479 -4.319 1.538 1.00 88.69 90 ILE A O 1
ATOM 674 N N . GLY A 1 91 ? -8.658 -2.793 2.687 1.00 89.19 91 GLY A N 1
ATOM 675 C CA . GLY A 1 91 ? -9.717 -2.670 1.683 1.00 89.19 91 GLY A CA 1
ATOM 676 C C . GLY A 1 91 ? -9.245 -1.855 0.476 1.00 89.19 91 GLY A C 1
ATOM 677 O O . GLY A 1 91 ? -8.771 -0.728 0.633 1.00 89.19 91 GLY A O 1
ATOM 678 N N . GLY A 1 92 ? -9.397 -2.388 -0.740 1.00 88.81 92 GLY A N 1
ATOM 679 C CA . GLY A 1 92 ? -8.874 -1.739 -1.950 1.00 88.81 92 GLY A CA 1
ATOM 680 C C . GLY A 1 92 ? -9.470 -0.350 -2.220 1.00 88.81 92 GLY A C 1
ATOM 681 O O . GLY A 1 92 ? -8.748 0.588 -2.571 1.00 88.81 92 GLY A O 1
ATOM 682 N N . GLU A 1 93 ? -10.778 -0.183 -2.003 1.00 88.00 93 GLU A N 1
ATOM 683 C CA . GLU A 1 93 ? -11.455 1.115 -2.155 1.00 88.00 93 GLU A CA 1
ATOM 684 C C . GLU A 1 93 ? -11.086 2.096 -1.043 1.00 88.00 93 GLU A C 1
ATOM 686 O O . GLU A 1 93 ? -10.940 3.291 -1.303 1.00 88.00 93 GLU A O 1
ATOM 691 N N . GLN A 1 94 ? -10.887 1.594 0.177 1.00 87.81 94 GLN A N 1
ATOM 692 C CA . GLN A 1 94 ? -10.411 2.418 1.279 1.00 87.81 94 GLN A CA 1
ATOM 693 C C . GLN A 1 94 ? -9.056 3.032 0.920 1.00 87.81 94 GLN A C 1
ATOM 695 O O . GLN A 1 94 ? -8.914 4.254 0.929 1.00 87.81 94 GLN A O 1
ATOM 700 N N . MET A 1 95 ? -8.108 2.199 0.479 1.00 90.94 95 MET A N 1
ATOM 701 C CA . MET A 1 95 ? -6.815 2.679 0.001 1.00 90.94 95 MET A CA 1
ATOM 702 C C . MET A 1 95 ? -6.965 3.654 -1.173 1.00 90.94 95 MET A C 1
ATOM 704 O O . MET A 1 95 ? -6.297 4.684 -1.216 1.00 90.94 95 MET A O 1
ATOM 708 N N . ALA A 1 96 ? -7.841 3.355 -2.138 1.00 91.44 96 ALA A N 1
ATOM 709 C CA . ALA A 1 96 ? -8.060 4.223 -3.295 1.00 91.44 96 ALA A CA 1
ATOM 710 C C . ALA A 1 96 ? -8.506 5.625 -2.876 1.00 91.44 96 ALA A C 1
ATOM 712 O O . ALA A 1 96 ? -8.044 6.619 -3.435 1.00 91.44 96 ALA A O 1
ATOM 713 N N . ASN A 1 97 ? -9.412 5.708 -1.905 1.00 90.38 97 ASN A N 1
ATOM 714 C CA . ASN A 1 97 ? -9.936 6.974 -1.417 1.00 90.38 97 ASN A CA 1
ATOM 715 C C . ASN A 1 97 ? -8.884 7.761 -0.633 1.00 90.38 97 ASN A C 1
ATOM 717 O O . ASN A 1 97 ? -8.791 8.971 -0.827 1.00 90.38 97 ASN A O 1
ATOM 721 N N . GLU A 1 98 ? -8.048 7.086 0.155 1.00 91.94 98 GLU A N 1
ATOM 722 C CA . GLU A 1 98 ? -6.933 7.725 0.857 1.00 91.94 98 GLU A CA 1
ATOM 723 C C . GLU A 1 98 ? -5.871 8.238 -0.134 1.00 91.94 98 GLU A C 1
ATOM 725 O O . GLU A 1 98 ? -5.497 9.408 -0.080 1.00 91.94 98 GLU A O 1
ATOM 730 N N . CYS A 1 99 ? -5.474 7.448 -1.137 1.00 92.06 99 CYS A N 1
ATOM 731 C CA . CYS A 1 99 ? -4.502 7.879 -2.152 1.00 92.06 99 CYS A CA 1
ATOM 732 C C . CYS A 1 99 ? -4.983 9.052 -3.019 1.00 92.06 99 CYS A C 1
ATOM 734 O O . CYS A 1 99 ? -4.172 9.886 -3.426 1.00 92.06 99 CYS A O 1
ATOM 736 N N . LYS A 1 100 ? -6.293 9.177 -3.282 1.00 89.56 100 LYS A N 1
ATOM 737 C CA . LYS A 1 100 ? -6.841 10.319 -4.040 1.00 89.56 100 LYS A CA 1
ATOM 738 C C . LYS A 1 100 ? -6.558 11.664 -3.364 1.00 89.56 100 LYS A C 1
ATOM 740 O O . LYS A 1 100 ? -6.447 12.666 -4.073 1.00 89.56 100 LYS A O 1
ATOM 745 N N . LEU A 1 101 ? -6.420 11.688 -2.034 1.00 86.75 101 LEU A N 1
ATOM 746 C CA . LEU A 1 101 ? -6.085 12.894 -1.266 1.00 86.75 101 LEU A CA 1
ATOM 747 C C . LEU A 1 101 ? -4.648 13.370 -1.529 1.00 86.75 101 LEU A C 1
ATOM 749 O O . LEU A 1 101 ? -4.345 14.546 -1.341 1.00 86.75 101 LEU A O 1
ATOM 753 N N . HIS A 1 102 ? -3.784 12.485 -2.030 1.00 81.56 102 HIS A N 1
ATOM 754 C CA . HIS A 1 102 ? -2.374 12.744 -2.291 1.00 81.56 102 HIS A CA 1
ATOM 755 C C . HIS A 1 102 ? -2.120 12.782 -3.806 1.00 81.56 102 HIS A C 1
ATOM 757 O O . HIS A 1 102 ? -1.812 11.779 -4.444 1.00 81.56 102 HIS A O 1
ATOM 763 N N . ASN A 1 103 ? -2.285 13.968 -4.406 1.00 76.75 103 ASN A N 1
ATOM 764 C CA . ASN A 1 103 ? -1.986 14.241 -5.822 1.00 76.75 103 ASN A CA 1
ATOM 765 C C . ASN A 1 103 ? -2.766 13.375 -6.840 1.00 76.75 103 ASN A C 1
ATOM 767 O O . ASN A 1 103 ? -2.258 13.040 -7.912 1.00 76.75 103 ASN A O 1
ATOM 771 N N . LYS A 1 104 ? -4.014 13.004 -6.514 1.00 75.12 104 LYS A N 1
ATOM 772 C CA . LYS A 1 104 ? -4.863 12.129 -7.348 1.00 75.12 104 LYS A CA 1
ATOM 773 C C . LYS A 1 104 ? -4.191 10.789 -7.695 1.00 75.12 104 LYS A C 1
ATOM 775 O O . LYS A 1 104 ? -4.455 10.230 -8.763 1.00 75.12 104 LYS A O 1
ATOM 780 N N . ALA A 1 105 ? -3.325 10.281 -6.817 1.00 82.75 105 ALA A N 1
ATOM 781 C CA . ALA A 1 105 ? -2.737 8.962 -6.987 1.00 82.75 105 ALA A CA 1
ATOM 782 C C . ALA A 1 105 ? -3.833 7.884 -7.014 1.00 82.75 105 ALA A C 1
ATOM 784 O O . ALA A 1 105 ? -4.864 7.989 -6.343 1.00 82.75 105 ALA A O 1
ATOM 785 N N . LYS A 1 106 ? -3.611 6.833 -7.805 1.00 90.62 106 LYS A N 1
ATOM 786 C CA . LYS A 1 106 ? -4.442 5.623 -7.777 1.00 90.62 106 LYS A CA 1
ATOM 787 C C . LYS A 1 106 ? -3.941 4.714 -6.656 1.00 90.62 106 LYS A C 1
ATOM 789 O O . LYS A 1 106 ? -2.773 4.802 -6.284 1.00 90.62 106 LYS A O 1
ATOM 794 N N . SER A 1 107 ? -4.768 3.805 -6.152 1.00 92.44 107 SER A N 1
ATOM 795 C CA . SER A 1 107 ? -4.259 2.690 -5.348 1.00 92.44 107 SER A CA 1
ATOM 796 C C . SER A 1 107 ? -3.939 1.496 -6.237 1.00 92.44 107 SER A C 1
ATOM 798 O O . SER A 1 107 ? -4.574 1.281 -7.270 1.00 92.44 107 SER A O 1
ATOM 800 N N . THR A 1 108 ? -2.957 0.713 -5.811 1.00 94.62 108 THR A N 1
ATOM 801 C CA . THR A 1 108 ? -2.704 -0.625 -6.335 1.00 94.62 108 THR A CA 1
ATOM 802 C C . THR A 1 108 ? -2.531 -1.568 -5.159 1.00 94.62 108 THR A C 1
ATOM 804 O O . THR A 1 108 ? -1.768 -1.272 -4.241 1.00 94.62 108 THR A O 1
ATOM 807 N N . CYS A 1 109 ? -3.244 -2.691 -5.187 1.00 93.00 109 CYS A N 1
ATOM 808 C CA . CYS A 1 109 ? -3.286 -3.661 -4.102 1.00 93.00 109 CYS A CA 1
ATOM 809 C C . CYS A 1 109 ? -3.107 -5.085 -4.627 1.00 93.00 109 CYS A C 1
ATOM 811 O O . CYS A 1 109 ? -3.466 -5.381 -5.767 1.00 93.00 109 CYS A O 1
ATOM 813 N N . TRP A 1 110 ? -2.551 -5.964 -3.799 1.00 92.56 110 TRP A N 1
ATOM 814 C CA . TRP A 1 110 ? -2.268 -7.351 -4.154 1.00 92.56 110 TRP A CA 1
ATOM 815 C C . TRP A 1 110 ? -2.244 -8.252 -2.914 1.00 92.56 110 TRP A C 1
ATOM 817 O O . TRP A 1 110 ? -2.143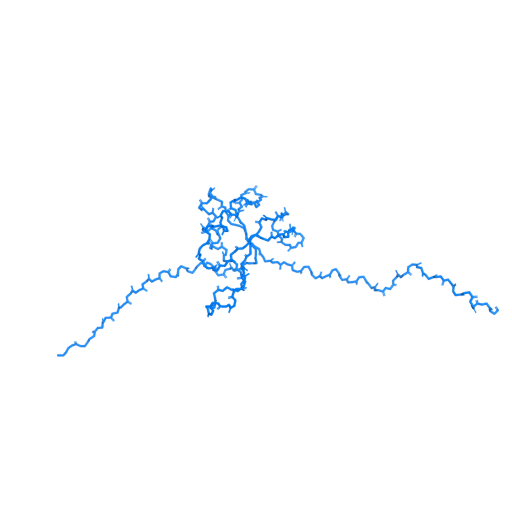 -7.790 -1.777 1.00 92.56 110 TRP A O 1
ATOM 827 N N . ASN A 1 111 ? -2.387 -9.556 -3.144 1.00 91.50 111 ASN A N 1
ATOM 828 C CA . ASN A 1 111 ? -2.272 -10.575 -2.106 1.00 91.50 111 ASN A CA 1
ATOM 829 C C . ASN A 1 111 ? -0.948 -11.305 -2.263 1.00 91.50 111 ASN A C 1
ATOM 831 O O . ASN A 1 111 ? -0.534 -11.594 -3.387 1.00 91.50 111 ASN A O 1
ATOM 835 N N . TYR A 1 112 ? -0.300 -11.615 -1.145 1.00 84.88 112 TYR A N 1
ATOM 836 C CA . TYR A 1 112 ? 0.982 -12.294 -1.184 1.00 84.88 112 TYR A CA 1
ATOM 837 C C . TYR A 1 112 ? 0.820 -13.683 -1.783 1.00 84.88 112 TYR A C 1
ATOM 839 O O . TYR A 1 112 ? 0.065 -14.516 -1.278 1.00 84.88 112 TYR A O 1
ATOM 847 N N . HIS A 1 113 ? 1.553 -13.946 -2.859 1.00 80.06 113 HIS A N 1
ATOM 848 C CA . HIS A 1 113 ? 1.671 -15.293 -3.369 1.00 80.06 113 HIS A CA 1
ATOM 849 C C . HIS A 1 113 ? 2.863 -15.932 -2.674 1.00 80.06 113 HIS A C 1
ATOM 851 O O . HIS A 1 113 ? 4.015 -15.688 -3.039 1.00 80.06 113 HIS A O 1
ATOM 857 N N . ASP A 1 114 ? 2.585 -16.785 -1.687 1.00 61.22 114 ASP A N 1
ATOM 858 C CA . ASP A 1 114 ? 3.580 -17.741 -1.226 1.00 61.22 114 ASP A CA 1
ATOM 859 C C . ASP A 1 114 ? 3.992 -18.562 -2.448 1.00 61.22 114 ASP A C 1
ATOM 861 O O . ASP A 1 114 ? 3.253 -19.434 -2.926 1.00 61.22 114 ASP A O 1
ATOM 865 N N . LYS A 1 115 ? 5.175 -18.276 -3.005 1.00 55.34 115 LYS A N 1
ATOM 866 C CA . LYS A 1 115 ? 5.812 -19.227 -3.903 1.00 55.34 115 LYS A CA 1
ATOM 867 C C . LYS A 1 115 ? 5.849 -20.524 -3.111 1.00 55.34 115 LYS A C 1
ATOM 869 O O . LYS A 1 115 ? 6.519 -20.582 -2.080 1.00 55.34 115 LYS A O 1
ATOM 874 N N . LYS A 1 116 ? 5.157 -21.574 -3.586 1.00 48.97 116 LYS A N 1
ATOM 875 C CA . LYS A 1 116 ? 5.480 -22.941 -3.155 1.00 48.97 116 LYS A CA 1
ATOM 876 C C . LYS A 1 116 ? 7.007 -23.000 -3.121 1.00 48.97 116 LYS A C 1
ATOM 878 O O . LYS A 1 116 ? 7.603 -22.603 -4.132 1.00 48.97 116 LYS A O 1
ATOM 883 N N . PRO A 1 117 ? 7.634 -23.421 -2.004 1.00 42.38 117 PRO A N 1
ATOM 884 C CA . PRO A 1 117 ? 9.085 -23.502 -1.953 1.00 42.38 117 PRO A CA 1
ATOM 885 C C . PRO A 1 117 ? 9.530 -24.230 -3.220 1.00 42.38 117 PRO A C 1
ATOM 887 O O . PRO A 1 117 ? 8.828 -25.175 -3.620 1.00 42.38 117 PRO A O 1
ATOM 890 N N . PRO A 1 118 ? 10.603 -23.780 -3.902 1.00 43.59 118 PRO A N 1
ATOM 891 C CA . PRO A 1 118 ? 11.083 -24.475 -5.089 1.00 43.59 118 PRO A CA 1
ATOM 892 C C . PRO A 1 118 ? 11.115 -25.951 -4.723 1.00 43.59 118 PRO A C 1
ATOM 894 O O . PRO A 1 118 ? 11.699 -26.283 -3.686 1.00 43.59 118 PRO A O 1
ATOM 897 N N . LYS A 1 119 ? 10.372 -26.795 -5.469 1.00 42.72 119 LYS A N 1
ATOM 898 C CA . LYS A 1 119 ? 10.297 -28.241 -5.207 1.00 42.72 119 LYS A CA 1
ATOM 899 C C . LYS A 1 119 ? 11.715 -28.655 -4.866 1.00 42.72 119 LYS A C 1
ATOM 901 O O . LYS A 1 119 ? 12.584 -28.475 -5.722 1.00 42.72 119 LYS A O 1
ATOM 906 N N . LYS A 1 120 ? 11.958 -29.077 -3.614 1.00 41.81 120 LYS A N 1
ATOM 907 C CA . LYS A 1 120 ? 13.293 -29.498 -3.184 1.00 41.81 120 LYS A CA 1
ATOM 908 C C . LYS A 1 120 ? 13.805 -30.387 -4.308 1.00 41.81 120 LYS A C 1
ATOM 910 O O . LYS A 1 120 ? 13.126 -31.359 -4.652 1.00 41.81 120 LYS A O 1
ATOM 915 N N . ARG A 1 121 ? 14.926 -30.014 -4.943 1.00 43.53 121 ARG A N 1
ATOM 916 C CA . ARG A 1 121 ? 15.613 -30.954 -5.835 1.00 43.53 121 ARG A CA 1
ATOM 917 C C . ARG A 1 121 ? 15.699 -32.269 -5.059 1.00 43.53 121 ARG A C 1
ATOM 919 O O . ARG A 1 121 ? 15.979 -32.195 -3.857 1.00 43.53 121 ARG A O 1
ATOM 926 N N . PRO A 1 122 ? 15.424 -33.426 -5.686 1.00 44.03 122 PRO A N 1
ATOM 927 C CA . PRO A 1 122 ? 15.606 -34.706 -5.027 1.00 44.03 122 PRO A CA 1
ATOM 928 C C . PRO A 1 122 ? 16.955 -34.682 -4.320 1.00 44.03 122 PRO A C 1
ATOM 930 O O . PRO A 1 122 ? 17.984 -34.373 -4.924 1.00 44.03 122 PRO A O 1
ATOM 933 N N . GLN A 1 123 ? 16.915 -34.884 -3.011 1.00 45.91 123 GLN A N 1
ATOM 934 C CA . GLN A 1 123 ? 18.082 -34.890 -2.152 1.00 45.91 123 GLN A CA 1
ATOM 935 C C . GLN A 1 123 ? 18.841 -36.178 -2.492 1.00 45.91 123 GLN A C 1
ATOM 937 O O . GLN A 1 123 ? 18.584 -37.223 -1.911 1.00 45.91 123 GLN A O 1
ATOM 942 N N . GLY A 1 124 ? 19.646 -36.139 -3.558 1.00 52.34 124 GLY A N 1
ATOM 943 C CA . GLY A 1 124 ? 20.115 -37.367 -4.202 1.00 52.34 124 GLY A CA 1
ATOM 944 C C . GLY A 1 124 ? 21.209 -37.212 -5.256 1.00 52.34 124 GLY A C 1
ATOM 945 O O . GLY A 1 124 ? 21.404 -38.124 -6.048 1.00 52.34 124 GLY A O 1
ATOM 946 N N . SER A 1 125 ? 21.953 -36.109 -5.281 1.00 49.41 125 SER A N 1
ATOM 947 C CA . SER A 1 125 ? 23.212 -36.073 -6.032 1.00 49.41 125 SER A CA 1
ATOM 948 C C . SER A 1 125 ? 24.247 -35.273 -5.256 1.00 49.41 125 SER A C 1
ATOM 950 O O . SER A 1 125 ? 24.453 -34.086 -5.503 1.00 49.41 125 SER A O 1
ATOM 952 N N . ASN A 1 126 ? 24.862 -35.927 -4.271 1.00 48.09 126 ASN A N 1
ATOM 953 C CA . ASN A 1 126 ? 26.169 -35.518 -3.781 1.00 48.09 126 ASN A CA 1
ATOM 954 C C . ASN A 1 126 ? 27.199 -35.961 -4.842 1.00 48.09 126 ASN A C 1
ATOM 956 O O . ASN A 1 126 ? 27.354 -37.167 -5.027 1.00 48.09 126 ASN A O 1
ATOM 960 N N . PRO A 1 127 ? 27.871 -35.046 -5.566 1.00 52.69 127 P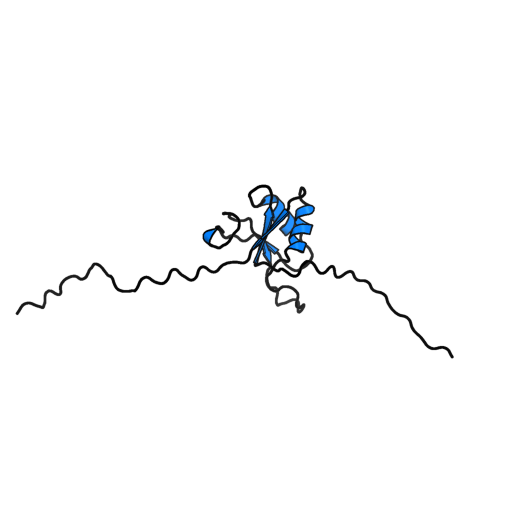RO A N 1
ATOM 961 C CA . PRO A 1 127 ? 28.884 -35.414 -6.555 1.00 52.69 127 PRO A CA 1
ATOM 962 C C . PRO A 1 127 ? 30.199 -35.901 -5.921 1.00 52.69 127 PRO A C 1
ATOM 964 O O . PRO A 1 127 ? 31.097 -36.327 -6.640 1.00 52.69 127 PRO A O 1
ATOM 967 N N . TYR A 1 128 ? 30.316 -35.889 -4.589 1.00 48.31 128 TYR A N 1
ATOM 968 C CA . TYR A 1 128 ? 31.483 -36.382 -3.863 1.00 48.31 128 TYR A CA 1
ATOM 969 C C . TYR A 1 128 ? 31.174 -37.715 -3.179 1.00 48.31 128 TYR A C 1
ATOM 971 O O . TYR A 1 128 ? 31.031 -37.797 -1.960 1.00 48.31 128 TYR A O 1
ATOM 979 N N . HIS A 1 129 ? 31.064 -38.778 -3.975 1.00 49.50 129 HIS A N 1
ATOM 980 C CA . HIS A 1 129 ? 31.270 -40.134 -3.473 1.00 49.50 129 HIS A CA 1
ATOM 981 C C . HIS A 1 129 ? 32.767 -40.433 -3.610 1.00 49.50 129 HIS A C 1
ATOM 983 O O . HIS A 1 129 ? 33.244 -40.772 -4.692 1.00 49.50 129 HIS A O 1
ATOM 989 N N . LEU A 1 130 ? 33.531 -40.231 -2.531 1.00 58.28 130 LEU A N 1
ATOM 990 C CA . LEU A 1 130 ? 34.884 -40.780 -2.461 1.00 58.28 130 LEU A CA 1
ATOM 991 C C . LEU A 1 130 ? 34.774 -42.315 -2.457 1.00 58.28 130 LEU A C 1
ATOM 993 O O . LEU A 1 130 ? 33.963 -42.850 -1.697 1.00 58.28 130 LEU A O 1
ATOM 997 N N . PRO A 1 131 ? 35.550 -43.035 -3.284 1.00 58.25 131 PRO A N 1
ATOM 998 C CA . PRO A 1 131 ? 35.565 -44.489 -3.243 1.00 58.25 131 PRO A CA 1
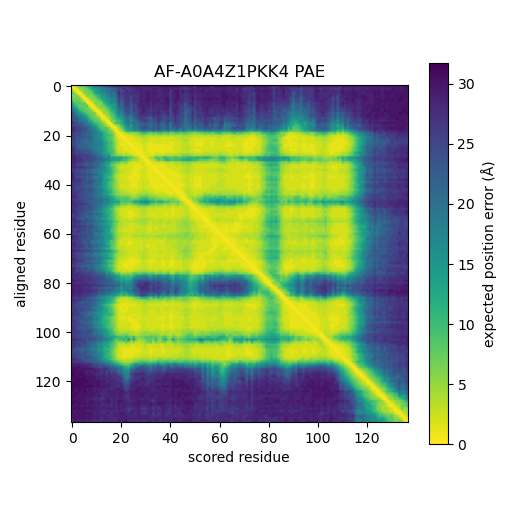ATOM 999 C C . PRO A 1 131 ? 36.114 -44.972 -1.895 1.00 58.25 131 PRO A C 1
ATOM 1001 O O . PRO A 1 131 ? 37.170 -44.529 -1.447 1.00 58.25 131 PRO A O 1
ATOM 1004 N N . ASP A 1 132 ? 35.381 -45.892 -1.269 1.00 62.09 132 ASP A N 1
ATOM 1005 C CA . ASP A 1 132 ? 35.778 -46.594 -0.049 1.00 62.09 132 ASP A CA 1
ATOM 1006 C C . ASP A 1 132 ? 37.072 -47.402 -0.301 1.00 62.09 132 ASP A C 1
ATOM 1008 O O . ASP A 1 132 ? 37.069 -48.316 -1.138 1.00 62.09 132 ASP A O 1
ATOM 1012 N N . PRO A 1 133 ? 38.189 -47.091 0.385 1.00 58.31 133 PRO A N 1
ATOM 1013 C CA . PRO A 1 133 ? 39.465 -47.762 0.164 1.00 58.31 133 PRO A CA 1
ATOM 1014 C C . PRO A 1 133 ? 39.503 -49.212 0.678 1.00 58.31 133 PRO A C 1
ATOM 1016 O O . PRO A 1 133 ? 40.479 -49.911 0.407 1.00 58.31 133 PRO A O 1
ATOM 1019 N N . HIS A 1 134 ? 38.463 -49.709 1.357 1.00 56.06 134 HIS A N 1
ATOM 1020 C CA . HIS A 1 134 ? 38.446 -51.067 1.916 1.00 56.06 134 HIS A CA 1
ATOM 1021 C C . HIS A 1 134 ? 37.788 -52.134 1.029 1.00 56.06 134 HIS A C 1
ATOM 1023 O O . HIS A 1 134 ? 37.711 -53.300 1.418 1.00 56.06 134 HIS A O 1
ATOM 1029 N N . LYS A 1 135 ? 37.391 -51.798 -0.204 1.00 57.22 135 LYS A N 1
ATOM 1030 C CA . LYS A 1 135 ? 36.999 -52.786 -1.227 1.00 57.22 135 LYS A CA 1
ATOM 1031 C C . LYS A 1 135 ? 38.130 -53.048 -2.226 1.00 57.22 135 LYS A C 1
ATOM 1033 O O . LYS A 1 135 ? 38.046 -52.680 -3.393 1.00 57.22 135 LYS A O 1
ATOM 1038 N N . ARG A 1 136 ? 39.175 -53.749 -1.784 1.00 47.19 136 ARG A N 1
ATOM 1039 C CA . ARG A 1 136 ? 40.001 -54.590 -2.666 1.00 47.19 136 ARG A CA 1
ATOM 1040 C C . ARG A 1 136 ? 40.197 -55.942 -1.987 1.00 47.19 136 ARG A C 1
ATOM 1042 O O . ARG A 1 136 ? 40.905 -56.037 -0.991 1.00 47.19 136 ARG A O 1
ATOM 1049 N N . ARG A 1 137 ? 39.484 -56.945 -2.498 1.00 55.84 137 ARG A N 1
ATOM 1050 C CA . ARG A 1 137 ? 39.951 -58.331 -2.472 1.00 55.84 137 ARG A CA 1
ATOM 1051 C C . ARG A 1 137 ? 40.868 -58.524 -3.668 1.00 55.84 137 ARG A C 1
ATOM 1053 O O . ARG A 1 137 ? 40.571 -57.885 -4.703 1.00 55.84 137 ARG A O 1
#

Secondary structure (DSSP, 8-state):
------------------S-EESEEEEEETTEE-HHHHHHHHHH--SSS-EEE--SEE-GGGT-SS-EES--EEE----SS-SS--SS-EEHHHHHHHHHTTTTPEEEEE------------S---S--PPPTT---

Sequence (137 aa):
MKISVALTTILLAITSVSADKHDYCCCSKDGGCLSSETGQVQANHKTGGVWNIAQDKFTTENGAPWNCENCWLYALKNGLTGKRGEDGKIGGEQMANECKLHNKAKSTCWNYHDKKPPKKRPQGSNPYHLPDPHKRR

Radius of gyration: 25.32 Å; Cα contacts (8 Å, |Δi|>4): 208; chains: 1; bounding box: 95×73×37 Å